Protein AF-H9EZN7-F1 (afdb_monomer_lite)

Organism: Macaca mulatta (NCBI:txid9544)

Foldseek 3Di:
DDDDDDDDDDPPDDDDPDPDPDDPPPPDPDDPVVVVVVCCVQPVDPDDDDPPVPPDDDDDPVCVVVVVVVVPPPPVPPVVPPQDDPFKDFDNDKAWPPPPQKEADWDADPVRHDIDHPAQDMDIDIRMGGGDDDDDDDDDDPDDDDDDDDDDDPPDDDYRVRD

Structure (mmCIF, N/CA/C/O backbone):
data_AF-H9EZN7-F1
#
_entry.id   AF-H9EZN7-F1
#
loop_
_atom_site.group_PDB
_atom_site.id
_atom_site.type_symbol
_atom_site.label_atom_id
_atom_site.label_alt_id
_atom_site.label_comp_id
_atom_site.label_asym_id
_atom_site.label_entity_id
_atom_site.label_seq_id
_atom_site.pdbx_PDB_ins_code
_atom_site.Cartn_x
_atom_site.Cartn_y
_atom_site.Cartn_z
_atom_site.occupancy
_atom_site.B_iso_or_equiv
_atom_site.auth_seq_id
_atom_site.auth_comp_id
_atom_site.auth_asym_id
_atom_site.auth_atom_id
_atom_site.pdbx_PDB_model_num
ATOM 1 N N . MET A 1 1 ? 63.381 -10.282 -16.830 1.00 39.84 1 MET A N 1
ATOM 2 C CA . MET A 1 1 ? 62.099 -9.821 -17.407 1.00 39.84 1 MET A CA 1
ATOM 3 C C . MET A 1 1 ? 60.998 -10.681 -16.803 1.00 39.84 1 MET A C 1
ATOM 5 O O . MET A 1 1 ? 60.714 -11.748 -17.325 1.00 39.84 1 MET A O 1
ATOM 9 N N . ALA A 1 2 ? 60.509 -10.309 -15.617 1.00 32.69 2 ALA A N 1
ATOM 10 C CA . ALA A 1 2 ? 59.592 -11.133 -14.830 1.00 32.69 2 ALA A CA 1
ATOM 11 C C . ALA A 1 2 ? 58.152 -10.622 -14.969 1.00 32.69 2 ALA A C 1
ATOM 13 O O . ALA A 1 2 ? 57.879 -9.445 -14.742 1.00 32.69 2 ALA A O 1
ATOM 14 N N . SER A 1 3 ? 57.268 -11.544 -15.348 1.00 40.69 3 SER A N 1
ATOM 15 C CA . SER A 1 3 ? 55.810 -11.424 -15.368 1.00 40.69 3 SER A CA 1
ATOM 16 C C . SER A 1 3 ? 55.263 -11.082 -13.975 1.00 40.69 3 SER A C 1
ATOM 18 O O . SER A 1 3 ? 55.668 -11.690 -12.985 1.00 40.69 3 SER A O 1
ATOM 20 N N . LYS A 1 4 ? 54.325 -10.131 -13.892 1.00 38.34 4 LYS A N 1
ATOM 21 C CA . LYS A 1 4 ? 53.488 -9.901 -12.705 1.00 38.34 4 LYS A CA 1
ATOM 22 C C . LYS A 1 4 ? 52.021 -9.962 -13.119 1.00 38.34 4 LYS A C 1
ATOM 24 O O . LYS A 1 4 ? 51.467 -8.982 -13.604 1.00 38.34 4 LYS A O 1
ATOM 29 N N . GLY A 1 5 ? 51.407 -11.125 -12.912 1.00 36.53 5 GLY A N 1
ATOM 30 C CA . GLY A 1 5 ? 49.957 -11.262 -12.831 1.00 36.53 5 GLY A CA 1
ATOM 31 C C . GLY A 1 5 ? 49.474 -10.721 -11.485 1.00 36.53 5 GLY A C 1
ATOM 32 O O . GLY A 1 5 ? 49.946 -11.157 -10.435 1.00 36.53 5 GLY A O 1
ATOM 33 N N . ALA A 1 6 ? 48.569 -9.746 -11.511 1.00 39.00 6 ALA A N 1
ATOM 34 C CA . ALA A 1 6 ? 47.914 -9.225 -10.319 1.00 39.00 6 ALA A CA 1
ATOM 35 C C . ALA A 1 6 ? 46.677 -10.083 -10.017 1.00 39.00 6 ALA A C 1
ATOM 37 O O . ALA A 1 6 ? 45.647 -9.960 -10.675 1.00 39.00 6 ALA A O 1
ATOM 38 N N . GLY A 1 7 ? 46.792 -10.982 -9.038 1.00 36.28 7 GLY A N 1
ATOM 39 C CA . GLY A 1 7 ? 45.646 -11.678 -8.462 1.00 36.28 7 GLY A CA 1
ATOM 40 C C . GLY A 1 7 ? 44.868 -10.730 -7.550 1.00 36.28 7 GLY A C 1
ATOM 41 O O . GLY A 1 7 ? 45.412 -10.234 -6.564 1.00 36.28 7 GLY A O 1
ATOM 42 N N . MET A 1 8 ? 43.602 -10.466 -7.872 1.00 38.00 8 MET A N 1
ATOM 43 C CA . MET A 1 8 ? 42.686 -9.767 -6.972 1.00 38.00 8 MET A CA 1
ATOM 44 C C . MET A 1 8 ? 42.226 -10.743 -5.883 1.00 38.00 8 MET A C 1
ATOM 46 O O . MET A 1 8 ? 41.511 -11.705 -6.152 1.00 38.00 8 MET A O 1
ATOM 50 N N . SER A 1 9 ? 42.670 -10.510 -4.649 1.00 40.38 9 SER A N 1
ATOM 51 C CA . SER A 1 9 ? 42.206 -11.234 -3.465 1.00 40.38 9 SER A CA 1
ATOM 52 C C . SER A 1 9 ? 40.882 -10.631 -2.991 1.00 40.38 9 SER A C 1
ATOM 54 O O . SER A 1 9 ? 40.844 -9.490 -2.529 1.00 40.38 9 SER A O 1
ATOM 56 N N . PHE A 1 10 ? 39.788 -11.383 -3.111 1.00 42.12 10 PHE A N 1
ATOM 57 C CA . PHE A 1 10 ? 38.516 -11.029 -2.484 1.00 42.12 10 PHE A CA 1
ATOM 58 C C . PHE A 1 10 ? 38.567 -11.406 -0.999 1.00 42.12 10 PHE A C 1
ATOM 60 O O . PHE A 1 10 ? 38.659 -12.581 -0.643 1.00 42.12 10 PHE A O 1
ATOM 67 N N . SER A 1 11 ? 38.499 -10.403 -0.120 1.00 41.62 11 SER A N 1
ATOM 68 C CA . SER A 1 11 ? 38.382 -10.621 1.324 1.00 41.62 11 SER A CA 1
ATOM 69 C C . SER A 1 11 ? 37.018 -11.237 1.641 1.00 41.62 11 SER A C 1
ATOM 71 O O . SER A 1 11 ? 35.988 -10.561 1.643 1.00 41.62 11 SER A O 1
ATOM 73 N N . ARG A 1 12 ? 37.007 -12.551 1.878 1.00 46.50 12 ARG A N 1
ATOM 74 C CA . ARG A 1 12 ? 35.831 -13.311 2.306 1.00 46.50 12 ARG A CA 1
ATOM 75 C C . ARG A 1 12 ? 35.543 -12.969 3.770 1.00 46.50 12 ARG A C 1
ATOM 77 O O . ARG A 1 12 ? 36.091 -13.590 4.676 1.00 46.50 12 ARG A O 1
ATOM 84 N N . LYS A 1 13 ? 34.708 -11.957 4.013 1.00 43.03 13 LYS A N 1
ATOM 85 C CA . LYS A 1 13 ? 34.231 -11.633 5.363 1.00 43.03 13 LYS A CA 1
ATOM 86 C C . LYS A 1 13 ? 33.240 -12.709 5.813 1.00 43.03 13 LYS A C 1
ATOM 88 O O . LYS A 1 13 ? 32.089 -12.727 5.396 1.00 43.03 13 LYS A O 1
ATOM 93 N N . SER A 1 14 ? 33.712 -13.637 6.638 1.00 38.66 14 SER A N 1
ATOM 94 C CA . SER A 1 14 ? 32.869 -14.571 7.381 1.00 38.66 14 SER A CA 1
ATOM 95 C C . SER A 1 14 ? 32.175 -13.823 8.520 1.00 38.66 14 SER A C 1
ATOM 97 O O . SER A 1 14 ? 32.850 -13.348 9.435 1.00 38.66 14 SER A O 1
ATOM 99 N N . TYR A 1 15 ? 30.848 -13.724 8.484 1.00 36.59 15 TYR A N 1
ATOM 100 C CA . TYR A 1 15 ? 30.059 -13.184 9.589 1.00 36.59 15 TYR A CA 1
ATOM 101 C C . TYR A 1 15 ? 30.010 -14.224 10.714 1.00 36.59 15 TYR A C 1
ATOM 103 O O . TYR A 1 15 ? 29.292 -15.217 10.628 1.00 36.59 15 TYR A O 1
ATOM 111 N N . ARG A 1 16 ? 30.826 -14.031 11.756 1.00 40.25 16 ARG A N 1
ATOM 112 C CA . ARG A 1 16 ? 30.673 -14.735 13.035 1.00 40.25 16 ARG A CA 1
ATOM 113 C C . ARG A 1 16 ? 29.744 -13.908 13.917 1.00 40.25 16 ARG A C 1
ATOM 115 O O . ARG A 1 16 ? 30.062 -12.765 14.226 1.00 40.25 16 ARG A O 1
ATOM 122 N N . LEU A 1 17 ? 28.622 -14.497 14.321 1.00 39.50 17 LEU A N 1
ATOM 123 C CA . LEU A 1 17 ? 27.760 -13.973 15.378 1.00 39.50 17 LEU A CA 1
ATOM 124 C C . LEU A 1 17 ? 28.475 -14.176 16.717 1.00 39.50 17 LEU A C 1
ATOM 126 O O . LEU A 1 17 ? 28.362 -15.232 17.335 1.00 39.50 17 LEU A O 1
ATOM 130 N N . THR A 1 18 ? 29.263 -13.193 17.141 1.00 36.62 18 THR A N 1
ATOM 131 C CA . THR A 1 18 ? 29.711 -13.108 18.531 1.00 36.62 18 THR A CA 1
ATOM 132 C C . THR A 1 18 ? 28.712 -12.255 19.294 1.00 36.62 18 THR A C 1
ATOM 134 O O . THR A 1 18 ? 28.525 -11.080 18.987 1.00 36.62 18 THR A O 1
ATOM 137 N N . SER A 1 19 ? 28.051 -12.870 20.269 1.00 45.38 19 SER A N 1
ATOM 138 C CA . SER A 1 19 ? 27.264 -12.191 21.289 1.00 45.38 19 SER A CA 1
ATOM 139 C C . SER A 1 19 ? 28.215 -11.411 22.192 1.00 45.38 19 SER A C 1
ATOM 141 O O . SER A 1 19 ? 28.704 -11.950 23.183 1.00 45.38 19 SER A O 1
ATOM 143 N N . ASP A 1 20 ? 28.507 -10.169 21.830 1.00 36.28 20 ASP A N 1
ATOM 144 C CA . ASP A 1 20 ? 29.145 -9.240 22.749 1.00 36.28 20 ASP A CA 1
ATOM 145 C C . ASP A 1 20 ? 28.348 -7.942 22.774 1.00 36.28 20 ASP A C 1
ATOM 147 O O . ASP A 1 20 ? 27.958 -7.402 21.735 1.00 36.28 20 ASP A O 1
ATOM 151 N N . ALA A 1 21 ? 28.027 -7.498 23.984 1.00 48.38 21 ALA A N 1
ATOM 152 C CA . ALA A 1 21 ? 27.173 -6.355 24.254 1.00 48.38 21 ALA A CA 1
ATOM 153 C C . ALA A 1 21 ? 27.942 -5.046 24.015 1.00 48.38 21 ALA A C 1
ATOM 155 O O . ALA A 1 21 ? 28.139 -4.245 24.928 1.00 48.38 21 ALA A O 1
ATOM 156 N N . GLU A 1 22 ? 28.379 -4.805 22.782 1.00 38.81 22 GLU A N 1
ATOM 157 C CA . GLU A 1 22 ? 28.807 -3.478 22.364 1.00 38.81 22 GLU A CA 1
ATOM 158 C C . GLU A 1 22 ? 27.589 -2.679 21.912 1.00 38.81 22 GLU A C 1
ATOM 160 O O . GLU A 1 22 ? 26.820 -3.090 21.042 1.00 38.81 22 GLU A O 1
ATOM 165 N N . LYS A 1 23 ? 27.406 -1.512 22.538 1.00 44.50 23 LYS A N 1
ATOM 166 C CA . LYS A 1 23 ? 26.398 -0.521 22.160 1.00 44.50 23 LYS A CA 1
ATOM 167 C C . LYS A 1 23 ? 26.480 -0.289 20.655 1.00 44.50 23 LYS A C 1
ATOM 169 O O . LYS A 1 23 ? 27.432 0.329 20.177 1.00 44.50 23 LYS A O 1
ATOM 174 N N . SER A 1 24 ? 25.469 -0.784 19.946 1.00 47.06 24 SER A N 1
ATOM 175 C CA . SER A 1 24 ? 25.274 -0.567 18.520 1.00 47.06 24 SER A CA 1
ATOM 176 C C . SER A 1 24 ? 25.411 0.925 18.237 1.00 47.06 24 SER A C 1
ATOM 178 O O . SER A 1 24 ? 24.575 1.732 18.647 1.00 47.06 24 SER A O 1
ATOM 180 N N . ARG A 1 25 ? 26.505 1.319 17.578 1.00 50.62 25 ARG A N 1
ATOM 181 C CA . ARG A 1 25 ? 26.578 2.630 16.939 1.00 50.62 25 ARG A CA 1
ATOM 182 C C . ARG A 1 25 ? 25.646 2.563 15.741 1.00 50.62 25 ARG A C 1
ATOM 184 O O . ARG A 1 25 ? 26.068 2.258 14.632 1.00 50.62 25 ARG A O 1
ATOM 191 N N . VAL A 1 26 ? 24.368 2.803 16.015 1.00 49.94 26 VAL A N 1
ATOM 192 C CA . VAL A 1 26 ? 23.320 2.965 15.018 1.00 49.94 26 VAL A CA 1
ATOM 193 C C . VAL A 1 26 ? 23.713 4.159 14.155 1.00 49.94 26 VAL A C 1
ATOM 195 O O . VAL A 1 26 ? 23.582 5.314 14.554 1.00 49.94 26 VAL A O 1
ATOM 198 N N . THR A 1 27 ? 24.232 3.883 12.963 1.00 48.19 27 THR A N 1
ATOM 199 C CA . THR A 1 27 ? 24.311 4.830 11.845 1.00 48.19 27 THR A CA 1
ATOM 200 C C . THR A 1 27 ? 22.900 5.078 11.312 1.00 48.19 27 THR A C 1
ATOM 202 O O . THR A 1 27 ? 22.567 4.704 10.192 1.00 48.19 27 THR A O 1
ATOM 205 N N . GLY A 1 28 ? 22.039 5.647 12.152 1.00 55.28 28 GLY A N 1
ATOM 206 C CA . GLY A 1 28 ? 20.724 6.123 11.760 1.00 55.28 28 GLY A CA 1
ATOM 207 C C . GLY A 1 28 ? 20.868 7.534 11.213 1.00 55.28 28 GLY A C 1
ATOM 208 O O . GLY A 1 28 ? 21.444 8.399 11.865 1.00 55.28 28 GLY A O 1
ATOM 209 N N . ILE A 1 29 ? 20.332 7.774 10.019 1.00 64.06 29 ILE A N 1
ATOM 210 C CA . ILE A 1 29 ? 20.250 9.100 9.382 1.00 64.06 29 ILE A CA 1
ATOM 211 C C . ILE A 1 29 ? 19.402 10.080 10.233 1.00 64.06 29 ILE A C 1
ATOM 213 O O . ILE A 1 29 ? 19.425 11.287 10.012 1.00 64.06 29 ILE A O 1
ATOM 217 N N . VAL A 1 30 ? 18.686 9.577 11.246 1.00 68.12 30 VAL A N 1
ATOM 218 C CA . VAL A 1 30 ? 17.717 10.317 12.058 1.00 68.12 30 VAL A CA 1
ATOM 219 C C . VAL A 1 30 ? 18.017 10.151 13.550 1.00 68.12 30 VAL A C 1
ATOM 221 O O . VAL A 1 30 ? 18.263 9.047 14.034 1.00 68.12 30 VAL A O 1
ATOM 224 N N . GLN A 1 31 ? 17.978 11.260 14.293 1.00 85.88 31 GLN A N 1
ATOM 225 C CA . GLN A 1 31 ? 18.164 11.271 15.743 1.00 85.88 31 GLN A CA 1
ATOM 226 C C . GLN A 1 31 ? 16.937 10.675 16.448 1.00 85.88 31 GLN A C 1
ATOM 228 O O . GLN A 1 31 ? 15.861 11.268 16.445 1.00 85.88 31 GLN A O 1
ATOM 233 N N . GLU A 1 32 ? 17.127 9.532 17.105 1.00 83.31 32 GLU A N 1
ATOM 234 C CA . GLU A 1 32 ? 16.071 8.720 17.730 1.00 83.31 32 GLU A CA 1
ATOM 235 C C . GLU A 1 32 ? 15.148 9.515 18.670 1.00 83.31 32 GLU A C 1
ATOM 237 O O . GLU A 1 32 ? 13.930 9.393 18.598 1.00 83.31 32 GLU A O 1
ATOM 242 N N . LYS A 1 33 ? 15.709 10.398 19.509 1.00 85.88 33 LYS A N 1
ATOM 243 C CA . LYS A 1 33 ? 14.909 11.253 20.404 1.00 85.88 33 LYS A CA 1
ATOM 244 C C . LYS A 1 33 ? 13.973 12.189 19.644 1.00 85.88 33 LYS A C 1
ATOM 246 O O . LYS A 1 33 ? 12.807 12.282 19.993 1.00 85.88 33 LYS A O 1
ATOM 251 N N . LEU A 1 34 ? 14.468 12.842 18.590 1.00 86.44 34 LEU A N 1
ATOM 252 C CA . LEU A 1 34 ? 13.654 13.757 17.787 1.00 86.44 34 LEU A CA 1
ATOM 253 C C . LEU A 1 34 ? 12.548 13.009 17.040 1.00 86.44 34 LEU A C 1
ATOM 255 O O . LEU A 1 34 ? 11.437 13.522 16.933 1.00 86.44 34 LEU A O 1
ATOM 259 N N . LEU A 1 35 ? 12.842 11.799 16.555 1.00 81.62 35 LEU A N 1
ATOM 260 C CA . LEU A 1 35 ? 11.844 10.929 15.941 1.00 81.62 35 LEU A CA 1
ATOM 261 C C . LEU A 1 35 ? 10.762 10.545 16.955 1.00 81.62 35 LEU A C 1
ATOM 263 O O . LEU A 1 35 ? 9.584 10.754 16.688 1.00 81.62 35 LEU A O 1
ATOM 267 N N . ASN A 1 36 ? 11.152 10.058 18.132 1.00 81.12 36 ASN A N 1
ATOM 268 C CA . ASN A 1 36 ? 10.214 9.668 19.184 1.00 81.12 36 ASN A CA 1
ATOM 269 C C . ASN A 1 36 ? 9.352 10.847 19.655 1.00 81.12 36 ASN A C 1
ATOM 271 O O . ASN A 1 36 ? 8.136 10.709 19.770 1.00 81.12 36 ASN A O 1
ATOM 275 N N . ASP A 1 37 ? 9.945 12.023 19.869 1.00 85.81 37 ASP A N 1
ATOM 276 C CA . ASP A 1 37 ? 9.214 13.235 20.256 1.00 85.81 37 ASP A CA 1
ATOM 277 C C . ASP A 1 37 ? 8.212 13.658 19.169 1.00 85.81 37 ASP A C 1
ATOM 279 O O . ASP A 1 37 ? 7.068 14.019 19.459 1.00 85.81 37 ASP A O 1
ATOM 283 N N . TYR A 1 38 ? 8.615 13.572 17.898 1.00 83.75 38 TYR A N 1
ATOM 284 C CA . TYR A 1 38 ? 7.747 13.851 16.758 1.00 83.75 38 TYR A CA 1
ATOM 285 C C . TYR A 1 38 ? 6.581 12.859 16.668 1.00 83.75 38 TYR A C 1
ATOM 287 O O . TYR A 1 38 ? 5.432 13.288 16.531 1.00 83.75 38 TYR A O 1
ATOM 295 N N . LEU A 1 39 ? 6.855 11.557 16.798 1.00 81.62 39 LEU A N 1
ATOM 296 C CA . LEU A 1 39 ? 5.839 10.505 16.791 1.00 81.62 39 LEU A CA 1
ATOM 297 C C . LEU A 1 39 ? 4.847 10.694 17.943 1.00 81.62 39 LEU A C 1
ATOM 299 O O . LEU A 1 39 ? 3.642 10.697 17.706 1.00 81.62 39 LEU A O 1
ATOM 303 N N . ASN A 1 40 ? 5.328 10.963 19.159 1.00 82.19 40 ASN A N 1
ATOM 304 C CA . ASN A 1 40 ? 4.474 11.220 20.322 1.00 82.19 40 ASN A CA 1
ATOM 305 C C . ASN A 1 40 ? 3.582 12.452 20.137 1.00 82.19 40 ASN A C 1
ATOM 307 O O . ASN A 1 40 ? 2.427 12.448 20.562 1.00 82.19 40 ASN A O 1
ATOM 311 N N . ARG A 1 41 ? 4.083 13.503 19.477 1.00 82.88 41 ARG A N 1
ATOM 312 C CA . ARG A 1 41 ? 3.295 14.701 19.155 1.00 82.88 41 ARG A CA 1
ATOM 313 C C . ARG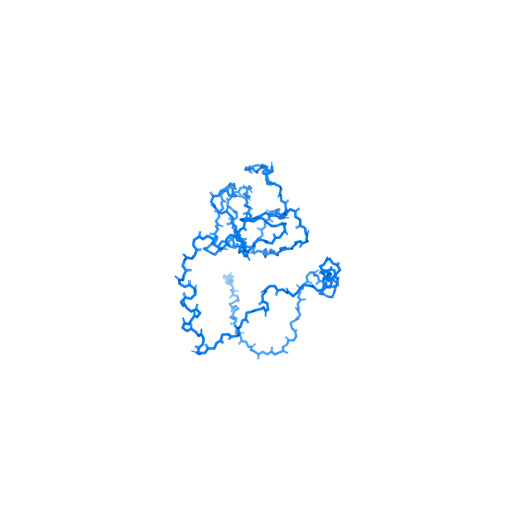 A 1 41 ? 2.225 14.427 18.100 1.00 82.88 41 ARG A C 1
ATOM 315 O O . ARG A 1 41 ? 1.128 14.976 18.174 1.00 82.88 41 ARG A O 1
ATOM 322 N N . ILE A 1 42 ? 2.536 13.620 17.087 1.00 79.38 42 ILE A N 1
ATOM 323 C CA . ILE A 1 42 ? 1.569 13.297 16.036 1.00 79.38 42 ILE A CA 1
ATOM 324 C C . ILE A 1 42 ? 0.516 12.341 16.568 1.00 79.38 42 ILE A C 1
ATOM 326 O O . ILE A 1 42 ? -0.668 12.613 16.405 1.00 79.38 42 ILE A O 1
ATOM 330 N N . PHE A 1 43 ? 0.910 11.274 17.245 1.00 76.69 43 PHE A N 1
ATOM 331 C CA . PHE A 1 43 ? 0.016 10.203 17.678 1.00 76.69 43 PHE A CA 1
ATOM 332 C C . PHE A 1 43 ? -0.402 10.319 19.143 1.00 76.69 43 PHE A C 1
ATOM 334 O O . PHE A 1 43 ? -0.735 9.307 19.749 1.00 76.69 43 PHE A O 1
ATOM 341 N N . SER A 1 44 ? -0.405 11.529 19.719 1.00 71.31 44 SER A N 1
ATOM 342 C CA . SER A 1 44 ? -0.819 11.732 21.112 1.00 71.31 44 SER A CA 1
ATOM 343 C C . SER A 1 44 ? -2.179 11.073 21.349 1.00 71.31 44 SER A C 1
ATOM 345 O O . SER A 1 44 ? -3.174 11.447 20.718 1.00 71.31 44 SER A O 1
ATOM 347 N N . SER A 1 45 ? -2.201 10.062 22.217 1.00 55.50 45 SER A N 1
ATOM 348 C CA . SER A 1 45 ? -3.420 9.374 22.613 1.00 55.50 45 SER A CA 1
ATOM 349 C C . SER A 1 45 ? -4.305 10.376 23.340 1.00 55.50 45 SER A C 1
ATOM 351 O O . SER A 1 45 ? -3.938 10.859 24.408 1.00 55.50 45 SER A O 1
ATOM 353 N N . SER A 1 46 ? -5.460 10.704 22.766 1.00 55.03 46 SER A N 1
ATOM 354 C CA . SER A 1 46 ? -6.538 11.257 23.579 1.00 55.03 46 SER A CA 1
ATOM 355 C C . SER A 1 46 ? -6.945 10.165 24.565 1.00 55.03 46 SER A C 1
ATOM 357 O O . SER A 1 46 ? -7.170 9.025 24.156 1.00 55.03 46 SER A O 1
ATOM 359 N N . ASP A 1 47 ? -6.965 10.507 25.847 1.00 54.47 47 ASP A N 1
ATOM 360 C CA . ASP A 1 47 ? -7.206 9.595 26.958 1.00 54.47 47 ASP A CA 1
ATOM 361 C C . ASP A 1 47 ? -8.444 8.692 26.766 1.00 54.47 47 ASP A C 1
ATOM 363 O O . ASP A 1 47 ? -9.487 9.120 26.273 1.00 54.47 47 ASP A O 1
ATOM 367 N N . HIS A 1 48 ? -8.311 7.451 27.252 1.00 48.88 48 HIS A N 1
ATOM 368 C CA . HIS A 1 48 ? -9.378 6.491 27.575 1.00 48.88 48 HIS A CA 1
ATOM 369 C C . HIS A 1 48 ? -10.173 5.812 26.444 1.00 48.88 48 HIS A C 1
ATOM 371 O O . HIS A 1 48 ? -11.400 5.744 26.493 1.00 48.88 48 HIS A O 1
ATOM 377 N N . VAL A 1 49 ? -9.491 5.109 25.536 1.00 47.72 49 VAL A N 1
ATOM 378 C CA . VAL A 1 49 ? -10.064 3.870 24.975 1.00 47.72 49 VAL A CA 1
ATOM 379 C C . VAL A 1 49 ? -9.025 2.760 25.131 1.00 47.72 49 VAL A C 1
ATOM 381 O O . VAL A 1 49 ? -7.942 2.878 24.554 1.00 47.72 49 VAL A O 1
ATOM 384 N N . PRO A 1 50 ? -9.273 1.711 25.941 1.00 45.31 50 PRO A N 1
ATOM 385 C CA . PRO A 1 50 ? -8.363 0.577 25.979 1.00 45.31 50 PRO A CA 1
ATOM 386 C C . PRO A 1 50 ? -8.263 -0.006 24.562 1.00 45.31 50 PRO A C 1
ATOM 388 O O . PRO A 1 50 ? -9.296 -0.161 23.904 1.00 45.31 50 PRO A O 1
ATOM 391 N N . PRO A 1 51 ? -7.054 -0.313 24.059 1.00 47.28 51 PRO A N 1
ATOM 392 C CA . PRO A 1 51 ? -6.930 -0.971 22.770 1.00 47.28 51 PRO A CA 1
ATOM 393 C C . PRO A 1 51 ? -7.731 -2.273 22.828 1.00 47.28 51 PRO A C 1
ATOM 395 O O . PRO A 1 51 ? -7.580 -3.054 23.766 1.00 47.28 51 PRO A O 1
ATOM 398 N N . ALA A 1 52 ? -8.572 -2.532 21.825 1.00 46.19 52 ALA A N 1
ATOM 399 C CA . ALA A 1 52 ? -9.370 -3.761 21.743 1.00 46.19 52 ALA A CA 1
ATOM 400 C C . ALA A 1 52 ? -8.513 -5.046 21.873 1.00 46.19 52 ALA A C 1
ATOM 402 O O . ALA A 1 52 ? -9.019 -6.114 22.210 1.00 46.19 52 ALA A O 1
ATOM 403 N N . ALA A 1 53 ? -7.195 -4.934 21.677 1.00 41.44 53 ALA A N 1
ATOM 404 C CA . ALA A 1 53 ? -6.223 -6.005 21.849 1.00 41.44 53 ALA A CA 1
ATOM 405 C C . ALA A 1 53 ? -6.006 -6.479 23.306 1.00 41.44 53 ALA A C 1
ATOM 407 O O . ALA A 1 53 ? -5.572 -7.614 23.490 1.00 41.44 53 ALA A O 1
ATOM 408 N N . THR A 1 54 ? -6.297 -5.683 24.348 1.00 40.19 54 THR A N 1
ATOM 409 C CA . THR A 1 54 ? -6.028 -6.074 25.754 1.00 40.19 54 THR A CA 1
ATOM 410 C C . THR A 1 54 ? -7.171 -6.810 26.455 1.00 40.19 54 THR A C 1
ATOM 412 O O . THR A 1 54 ? -6.980 -7.278 27.574 1.00 40.19 54 THR A O 1
ATOM 415 N N . SER A 1 55 ? -8.339 -6.977 25.826 1.00 44.88 55 SER A N 1
ATOM 416 C CA . SER A 1 55 ? -9.494 -7.644 26.459 1.00 44.88 55 SER A CA 1
ATOM 417 C C . SER A 1 55 ? -9.536 -9.168 26.261 1.00 44.88 55 SER A C 1
ATOM 419 O O . SER A 1 55 ? -10.561 -9.800 26.528 1.00 44.88 55 SER A O 1
ATOM 421 N N . ARG A 1 56 ? -8.454 -9.792 25.778 1.00 62.47 56 ARG A N 1
ATOM 422 C CA . ARG A 1 56 ? -8.427 -11.245 25.565 1.00 62.47 56 ARG A CA 1
ATOM 423 C C . ARG A 1 56 ? -8.113 -11.969 26.871 1.00 62.47 56 ARG A C 1
ATOM 425 O O . ARG A 1 56 ? -7.086 -11.730 27.504 1.00 62.47 56 ARG A O 1
ATOM 432 N N . LYS A 1 57 ? -9.011 -12.874 27.266 1.00 69.00 57 LYS A N 1
ATOM 433 C CA . LYS A 1 57 ? -8.808 -13.807 28.381 1.00 69.00 57 LYS A CA 1
ATOM 434 C C . LYS A 1 57 ? -7.491 -14.572 28.133 1.00 69.00 57 LYS A C 1
ATOM 436 O O . LYS A 1 57 ? -7.308 -15.074 27.025 1.00 69.00 57 LYS A O 1
ATOM 441 N N . PRO A 1 58 ? -6.559 -14.647 29.101 1.00 73.75 58 PRO A N 1
ATOM 442 C CA . PRO A 1 58 ? -5.255 -15.264 28.874 1.00 73.75 58 PRO A CA 1
ATOM 443 C C . PRO A 1 58 ? -5.412 -16.747 28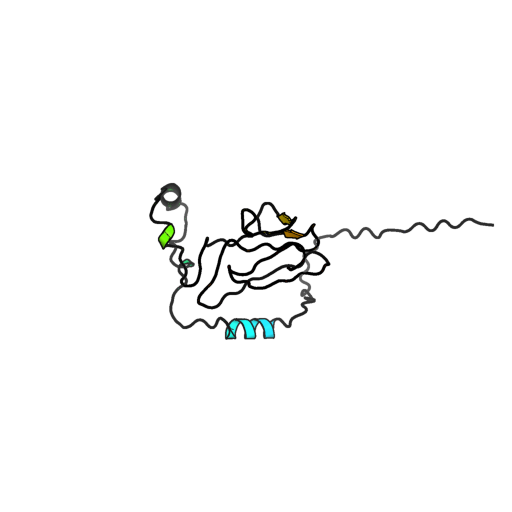.519 1.00 73.75 58 PRO A C 1
ATOM 445 O O . PRO A 1 58 ? -6.080 -17.499 29.235 1.00 73.75 58 PRO A O 1
ATOM 448 N N . LEU A 1 59 ? -4.801 -17.157 27.406 1.00 75.31 59 LEU A N 1
ATOM 449 C CA . LEU A 1 59 ? -4.804 -18.542 26.941 1.00 75.31 59 LEU A CA 1
ATOM 450 C C . LEU A 1 59 ? -3.986 -19.418 27.893 1.00 75.31 59 LEU A C 1
ATOM 452 O O . LEU A 1 59 ? -2.863 -19.083 28.265 1.00 75.31 59 LEU A O 1
ATOM 456 N N . ASN A 1 60 ? -4.559 -20.542 28.296 1.00 85.62 60 ASN A N 1
ATOM 457 C CA . ASN A 1 60 ? -3.935 -21.553 29.130 1.00 85.62 60 ASN A CA 1
ATOM 458 C C . ASN A 1 60 ? -4.399 -22.950 28.687 1.00 85.62 60 ASN A C 1
ATOM 460 O O . ASN A 1 60 ? -5.291 -23.104 27.859 1.00 85.62 60 ASN A O 1
ATOM 464 N N . PHE A 1 61 ? -3.802 -23.997 29.250 1.00 84.69 61 PHE A N 1
ATOM 465 C CA . PHE A 1 61 ? -4.089 -25.365 28.811 1.00 84.69 61 PHE A CA 1
ATOM 466 C C . PHE A 1 61 ? -5.537 -25.824 29.064 1.00 84.69 61 PHE A C 1
ATOM 468 O O . PHE A 1 61 ? -6.000 -26.755 28.417 1.00 84.69 61 PHE A O 1
ATOM 475 N N . GLN A 1 62 ? -6.246 -25.188 30.000 1.00 88.81 62 GLN A N 1
ATOM 476 C CA . GLN A 1 62 ? -7.619 -25.542 30.369 1.00 88.81 62 GLN A CA 1
ATOM 477 C C . GLN A 1 62 ? -8.645 -24.905 29.426 1.00 88.81 62 GLN A C 1
ATOM 479 O O . GLN A 1 62 ? -9.670 -25.520 29.170 1.00 88.81 62 GLN A O 1
ATOM 484 N N . ASN A 1 63 ? -8.358 -23.716 28.881 1.00 84.81 63 ASN A N 1
ATOM 485 C CA . ASN A 1 63 ? -9.245 -23.006 27.950 1.00 84.81 63 ASN A CA 1
ATOM 486 C C . ASN A 1 63 ? -8.861 -23.177 26.467 1.00 84.81 63 ASN A C 1
ATOM 488 O O . ASN A 1 63 ? -9.545 -22.662 25.586 1.00 84.81 63 ASN A O 1
ATOM 492 N N . LEU A 1 64 ? -7.776 -23.906 26.183 1.00 84.75 64 LEU A N 1
ATOM 493 C CA . LEU A 1 64 ? -7.309 -24.175 24.825 1.00 84.75 64 LEU A CA 1
ATOM 494 C C . LEU A 1 64 ? -8.334 -24.935 23.962 1.00 84.75 64 LEU A C 1
ATOM 496 O O . LEU A 1 64 ? -8.525 -24.514 22.824 1.00 84.75 64 LEU A O 1
ATOM 500 N N . PRO A 1 65 ? -9.005 -26.005 24.443 1.00 87.56 65 PRO A N 1
ATOM 501 C CA . PRO A 1 65 ? -9.974 -26.733 23.620 1.00 87.56 65 PRO A CA 1
ATOM 502 C C . PRO A 1 65 ? -11.143 -25.840 23.188 1.00 87.56 65 PRO A C 1
ATOM 504 O O . PRO A 1 65 ? -11.472 -25.773 22.013 1.00 87.56 65 PRO A O 1
ATOM 507 N N . GLU A 1 66 ? -11.676 -25.059 24.127 1.00 86.06 66 GLU A N 1
ATOM 508 C CA . GLU A 1 66 ? -12.775 -24.114 23.899 1.00 86.06 66 GLU A CA 1
ATOM 509 C C . GLU A 1 66 ? -12.379 -23.012 22.907 1.00 86.06 66 GLU A C 1
ATOM 511 O O . GLU A 1 66 ? -13.176 -22.598 22.070 1.00 86.06 66 GLU A O 1
ATOM 516 N N . HIS A 1 67 ? -11.128 -22.549 22.974 1.00 80.69 67 HIS A N 1
ATOM 517 C CA . HIS A 1 67 ? -10.601 -21.556 22.045 1.00 80.69 67 HIS A CA 1
ATOM 518 C C . HIS A 1 67 ? -10.365 -22.125 20.637 1.00 80.69 67 HIS A C 1
ATOM 520 O O . HIS A 1 67 ? -10.573 -21.421 19.651 1.00 80.69 67 HIS A O 1
ATOM 526 N N . LEU A 1 68 ? -9.941 -23.388 20.520 1.00 83.94 68 LEU A N 1
ATOM 527 C CA . LEU A 1 68 ? -9.832 -24.063 19.224 1.00 83.94 68 LEU A CA 1
ATOM 528 C C . LEU A 1 68 ? -11.214 -24.259 18.594 1.00 83.94 68 LEU A C 1
ATOM 530 O O . LEU A 1 68 ? -11.373 -23.979 17.411 1.00 83.94 68 LEU A O 1
ATOM 534 N N . ASP A 1 69 ? -12.215 -24.645 19.384 1.00 84.19 69 ASP A N 1
ATOM 535 C CA . ASP A 1 69 ? -13.595 -24.783 18.911 1.00 84.19 69 ASP A CA 1
ATOM 536 C C . ASP A 1 69 ? -14.208 -23.435 18.491 1.00 84.19 69 ASP A C 1
ATOM 538 O O . A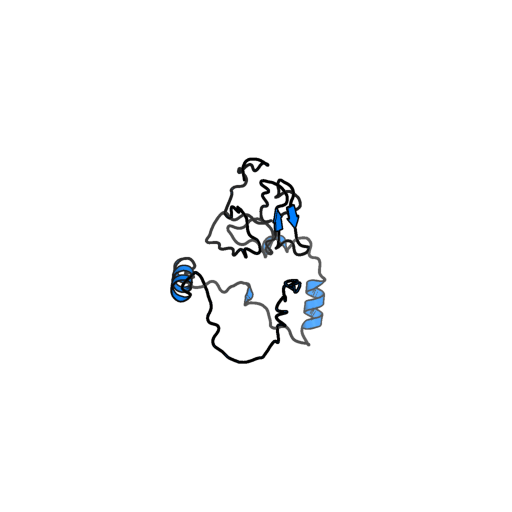SP A 1 69 ? -15.014 -23.394 17.563 1.00 84.19 69 ASP A O 1
ATOM 542 N N . GLN A 1 70 ? -13.818 -22.323 19.126 1.00 78.69 70 GLN A N 1
ATOM 543 C CA . GLN A 1 70 ? -14.187 -20.970 18.682 1.00 78.69 70 GLN A CA 1
ATOM 544 C C . GLN A 1 70 ? -13.492 -20.568 17.375 1.00 78.69 70 GLN A C 1
ATOM 546 O O . GLN A 1 70 ? -14.134 -19.998 16.506 1.00 78.69 70 GLN A O 1
ATOM 551 N N . LEU A 1 71 ? -12.203 -20.882 17.204 1.00 75.88 71 LEU A N 1
ATOM 552 C CA . LEU A 1 71 ? -11.473 -20.594 15.959 1.00 75.88 71 LEU A CA 1
ATOM 553 C C . LEU A 1 71 ? -11.957 -21.432 14.769 1.00 75.88 71 LEU A C 1
ATOM 555 O O . LEU A 1 71 ? -11.799 -21.025 13.623 1.00 75.88 71 LEU A O 1
ATOM 559 N N . LEU A 1 72 ? -12.487 -22.626 15.036 1.00 78.50 72 LEU A N 1
ATOM 560 C CA . LEU A 1 72 ? -13.013 -23.536 14.020 1.00 78.50 72 LEU A CA 1
ATOM 561 C C . LEU A 1 72 ? -14.484 -23.255 13.671 1.00 78.50 72 LEU A C 1
ATOM 563 O O . LEU A 1 72 ? -14.982 -23.806 12.687 1.00 78.50 72 LEU A O 1
ATOM 567 N N . GLN A 1 73 ? -15.176 -22.410 14.442 1.00 72.19 73 GLN A N 1
ATOM 568 C CA . GLN A 1 73 ? -16.501 -21.908 14.087 1.00 72.19 73 GLN A CA 1
ATOM 569 C C . GLN A 1 73 ? -16.359 -20.866 12.977 1.00 72.19 73 GLN A C 1
ATOM 571 O O . GLN A 1 73 ? -15.919 -19.741 13.189 1.00 72.19 73 GLN A O 1
ATOM 576 N N . VAL A 1 74 ? -16.714 -21.275 11.759 1.00 55.69 74 VAL A N 1
ATOM 577 C CA . VAL A 1 74 ? -16.847 -20.382 10.607 1.00 55.69 74 VAL A CA 1
ATOM 578 C C . VAL A 1 74 ? -18.189 -19.661 10.732 1.00 55.69 74 VAL A C 1
ATOM 580 O O . VAL A 1 74 ? -19.175 -20.054 10.108 1.00 55.69 74 VAL A O 1
ATOM 583 N N . ASP A 1 75 ? -18.239 -18.622 11.561 1.00 49.16 75 ASP A N 1
ATOM 584 C CA . ASP A 1 75 ? -19.350 -17.676 11.545 1.00 49.16 75 ASP A CA 1
ATOM 585 C C . ASP A 1 75 ? -19.166 -16.751 10.341 1.00 49.16 75 ASP A C 1
ATOM 587 O O . ASP A 1 75 ? -18.456 -15.749 10.373 1.00 49.16 75 ASP A O 1
ATOM 591 N N . ASN A 1 76 ? -19.818 -17.129 9.244 1.00 52.53 76 ASN A N 1
ATOM 592 C CA . ASN A 1 76 ? -19.760 -16.471 7.938 1.00 52.53 76 ASN A CA 1
ATOM 593 C C . ASN A 1 76 ? -20.340 -15.035 7.919 1.00 52.53 76 ASN A C 1
ATOM 595 O O . ASN A 1 76 ? -20.476 -14.462 6.842 1.00 52.53 76 ASN A O 1
ATOM 599 N N . GLU A 1 77 ? -20.721 -14.459 9.067 1.00 49.94 77 GLU A N 1
ATOM 600 C CA . GLU A 1 77 ? -21.468 -13.192 9.131 1.00 49.94 77 GLU A CA 1
ATOM 601 C C . GLU A 1 77 ? -20.994 -12.201 10.222 1.00 49.94 77 GLU A C 1
ATOM 603 O O . GLU A 1 77 ? -21.382 -11.036 10.170 1.00 49.94 77 GLU A O 1
ATOM 608 N N . GLU A 1 78 ? -20.120 -12.575 11.172 1.00 45.62 78 GLU A N 1
ATOM 609 C CA . GLU A 1 78 ? -19.710 -11.662 12.268 1.00 45.62 78 GLU A CA 1
ATOM 610 C C . GLU A 1 78 ? -18.317 -11.014 12.099 1.00 45.62 78 GLU A C 1
ATOM 612 O O . GLU A 1 78 ? -18.051 -9.960 12.695 1.00 45.62 78 GLU A O 1
ATOM 617 N N . GLU A 1 79 ? -17.440 -11.564 11.249 1.00 47.44 79 GLU A N 1
ATOM 618 C CA . GLU A 1 79 ? -16.072 -11.044 11.056 1.00 47.44 79 GLU A CA 1
ATOM 619 C C . GLU A 1 79 ? -16.008 -9.670 10.364 1.00 47.44 79 GLU A C 1
ATOM 621 O O . GLU A 1 79 ? -15.030 -8.938 10.542 1.00 47.44 79 GLU A O 1
ATOM 626 N N . GLU A 1 80 ? -17.050 -9.256 9.633 1.00 47.94 80 GLU A N 1
ATOM 627 C CA . GLU A 1 80 ? -17.065 -7.943 8.968 1.00 47.94 80 GLU A CA 1
ATOM 628 C C . GLU A 1 80 ? -17.109 -6.772 9.965 1.00 47.94 80 GLU A C 1
ATOM 630 O O . GLU A 1 80 ? -16.604 -5.686 9.675 1.00 47.94 80 GLU A O 1
ATOM 635 N N . SER A 1 81 ? -17.656 -6.980 11.168 1.00 50.06 81 SER A N 1
ATOM 636 C CA . SER A 1 81 ? -17.881 -5.890 12.129 1.00 50.06 81 SER A CA 1
ATOM 637 C C . SER A 1 81 ? -16.744 -5.689 13.138 1.00 50.06 81 SER A C 1
ATOM 639 O O . SER A 1 81 ? -16.526 -4.571 13.609 1.00 50.06 81 SER A O 1
ATOM 641 N N . GLN A 1 82 ? -15.973 -6.734 13.460 1.00 50.34 82 GLN A N 1
ATOM 642 C CA . GLN A 1 82 ? -14.982 -6.684 14.549 1.00 50.34 82 GLN A CA 1
ATOM 643 C C . GLN A 1 82 ? -13.621 -6.087 14.138 1.00 50.34 82 GLN A C 1
ATOM 645 O O . GLN A 1 82 ? -12.766 -5.843 14.992 1.00 50.34 82 GLN A O 1
ATOM 650 N N . GLY A 1 83 ? -13.415 -5.805 12.847 1.00 55.94 83 GLY A N 1
ATOM 651 C CA . GLY A 1 83 ? -12.158 -5.276 12.303 1.00 55.94 83 GLY A CA 1
ATOM 652 C C . GLY A 1 83 ? -12.240 -3.875 11.692 1.00 55.94 83 GLY A C 1
ATOM 653 O O . GLY A 1 83 ? -11.216 -3.349 11.239 1.00 55.94 83 GLY A O 1
ATOM 654 N N . GLN A 1 84 ? -13.417 -3.249 11.643 1.00 62.97 84 GLN A N 1
ATOM 655 C CA . GLN A 1 84 ? -13.593 -1.977 10.943 1.00 62.97 84 GLN A CA 1
ATOM 656 C C . GLN A 1 84 ? -13.172 -0.794 11.829 1.00 62.97 84 GLN A C 1
ATOM 658 O O . GLN A 1 84 ? -13.967 -0.187 12.542 1.00 62.97 84 GLN A O 1
ATOM 663 N N . VAL A 1 85 ? -11.880 -0.460 11.787 1.00 80.88 85 VAL A N 1
ATOM 664 C CA . VAL A 1 85 ? -11.357 0.781 12.375 1.00 80.88 85 VAL A CA 1
ATOM 665 C C . VAL A 1 85 ? -11.908 1.960 11.576 1.00 80.88 85 VAL A C 1
ATOM 667 O O . VAL A 1 85 ? -11.728 2.018 10.358 1.00 80.88 85 VAL A O 1
ATOM 670 N N . GLU A 1 86 ? -12.567 2.906 12.253 1.00 88.44 86 GLU A N 1
ATOM 671 C CA . GLU A 1 86 ? -13.058 4.124 11.607 1.00 88.44 86 GLU A CA 1
ATOM 672 C C . GLU A 1 86 ? -11.919 4.804 10.836 1.00 88.44 86 GLU A C 1
ATOM 674 O O . GLU A 1 86 ? -10.846 5.066 11.381 1.00 88.44 86 GLU A O 1
ATOM 679 N N . GLY A 1 87 ? -12.155 5.104 9.558 1.00 90.69 87 GLY A N 1
ATOM 680 C CA . GLY A 1 87 ? -11.143 5.726 8.714 1.00 90.69 87 GLY A CA 1
ATOM 681 C C . GLY A 1 87 ? -10.259 4.757 7.941 1.00 90.69 87 GLY A C 1
ATOM 682 O O . GLY A 1 87 ? -9.374 5.244 7.245 1.00 90.69 87 GLY A O 1
ATOM 683 N N . ARG A 1 88 ? -10.500 3.442 8.008 1.00 93.62 88 ARG A N 1
ATOM 684 C CA . ARG A 1 88 ? -9.837 2.412 7.195 1.00 93.62 88 ARG A CA 1
ATOM 685 C C . ARG A 1 88 ? -10.847 1.647 6.341 1.00 93.62 88 ARG A C 1
ATOM 687 O O . ARG A 1 88 ? -11.941 1.334 6.797 1.00 93.62 88 ARG A O 1
ATOM 694 N N . LEU A 1 89 ? -10.450 1.312 5.119 1.00 91.62 89 LEU A N 1
ATOM 695 C CA . LEU A 1 89 ? -11.156 0.413 4.211 1.00 91.62 89 LEU A CA 1
ATOM 696 C C . LEU A 1 89 ? -10.197 -0.696 3.774 1.00 91.62 89 LEU A C 1
ATOM 698 O O . LEU A 1 89 ? -9.068 -0.398 3.387 1.00 91.62 89 LEU A O 1
ATOM 702 N N . GLY A 1 90 ? -10.659 -1.945 3.800 1.00 90.50 90 GLY A N 1
ATOM 703 C CA . GLY A 1 90 ? -9.857 -3.121 3.458 1.00 90.50 90 GLY A CA 1
ATOM 704 C C . GLY A 1 90 ? -9.427 -3.953 4.677 1.00 90.50 90 GLY A C 1
ATOM 705 O O . GLY A 1 90 ? -9.834 -3.654 5.806 1.00 90.50 90 GLY A O 1
ATOM 706 N N . PRO A 1 91 ? -8.636 -5.017 4.451 1.00 90.69 91 PRO A N 1
ATOM 707 C CA . PRO A 1 91 ? -8.235 -5.970 5.485 1.00 90.69 91 PRO A CA 1
ATOM 708 C C . PRO A 1 91 ? -7.431 -5.336 6.628 1.00 90.69 91 PRO A C 1
ATOM 710 O O . PRO A 1 91 ? -6.757 -4.322 6.458 1.00 90.69 91 PRO A O 1
ATOM 713 N N . SER A 1 92 ? -7.447 -5.962 7.813 1.00 87.69 92 SER A N 1
ATOM 714 C CA . SER A 1 92 ? -6.623 -5.477 8.933 1.00 87.69 92 SER A CA 1
ATOM 715 C C . SER A 1 92 ? -5.125 -5.706 8.716 1.00 87.69 92 SER A C 1
ATOM 717 O O . SER A 1 92 ? -4.319 -4.907 9.193 1.00 87.69 92 SER A O 1
ATOM 719 N N . THR A 1 93 ? -4.759 -6.782 8.017 1.00 91.31 93 THR A N 1
ATOM 720 C CA . THR A 1 93 ? -3.380 -7.053 7.600 1.00 91.31 93 THR A CA 1
ATOM 721 C C . THR A 1 93 ? -3.150 -6.397 6.246 1.00 91.31 93 THR A C 1
ATOM 723 O O . THR A 1 93 ? -3.731 -6.809 5.242 1.00 91.31 93 THR A O 1
ATOM 726 N N . VAL A 1 94 ? -2.322 -5.356 6.229 1.00 94.75 94 VAL A N 1
ATOM 727 C CA . VAL A 1 94 ? -2.014 -4.592 5.018 1.00 94.75 94 VAL A CA 1
ATOM 728 C C . VAL A 1 94 ? -0.866 -5.266 4.277 1.00 94.75 94 VAL A C 1
ATOM 730 O O . VAL A 1 94 ? 0.187 -5.501 4.863 1.00 94.75 94 VAL A O 1
ATOM 733 N N . VAL A 1 95 ? -1.069 -5.538 2.991 1.00 96.56 95 VAL A N 1
ATOM 734 C CA . VAL A 1 95 ? -0.056 -6.089 2.078 1.00 96.56 95 VAL A CA 1
ATOM 735 C C . VAL A 1 95 ? -0.090 -5.337 0.749 1.00 96.56 95 VAL A C 1
ATOM 737 O O . VAL A 1 95 ? -0.949 -4.472 0.549 1.00 96.56 95 VAL A O 1
ATOM 740 N N . LEU A 1 96 ? 0.830 -5.646 -0.161 1.00 96.75 96 LEU A N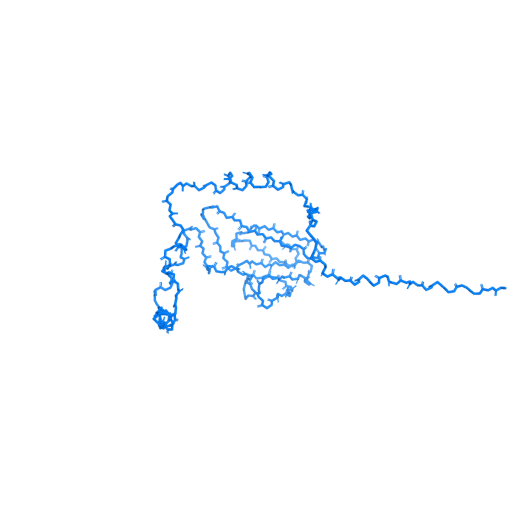 1
ATOM 741 C CA . LEU A 1 96 ? 0.827 -5.123 -1.525 1.00 96.75 96 LEU A CA 1
ATOM 742 C C . LEU A 1 96 ? -0.224 -5.842 -2.386 1.00 96.75 96 LEU A C 1
ATOM 744 O O . LEU A 1 96 ? -0.298 -7.072 -2.424 1.00 96.75 96 LEU A O 1
ATOM 748 N N . ASP A 1 97 ? -1.049 -5.070 -3.092 1.00 94.50 97 ASP A N 1
ATOM 749 C CA . ASP A 1 97 ? -2.092 -5.593 -3.973 1.00 94.50 97 ASP A CA 1
ATOM 750 C C . ASP A 1 97 ? -1.512 -5.947 -5.348 1.00 94.50 97 ASP A C 1
ATOM 752 O O . ASP A 1 97 ? -1.487 -5.142 -6.282 1.00 94.50 97 ASP A O 1
ATOM 756 N N . HIS A 1 98 ? -1.067 -7.196 -5.458 1.00 91.12 98 HIS A N 1
ATOM 757 C CA . HIS A 1 98 ? -0.561 -7.797 -6.690 1.00 91.12 98 HIS A CA 1
ATOM 758 C C . HIS A 1 98 ? -1.671 -8.314 -7.628 1.00 91.12 98 HIS A C 1
ATOM 760 O O . HIS A 1 98 ? -1.363 -8.892 -8.667 1.00 91.12 98 HIS A O 1
ATOM 766 N N . THR A 1 99 ? -2.953 -8.156 -7.275 1.00 88.44 99 THR A N 1
ATOM 767 C CA . THR A 1 99 ? -4.078 -8.693 -8.066 1.00 88.44 99 THR A CA 1
ATOM 768 C C . THR A 1 99 ? -4.694 -7.654 -8.996 1.00 88.44 99 THR A C 1
ATOM 770 O O . THR A 1 99 ? -5.013 -7.965 -10.141 1.00 88.44 99 THR A O 1
ATOM 773 N N . GLY A 1 100 ? -4.831 -6.413 -8.530 1.00 81.19 100 GLY A N 1
ATOM 774 C CA . GLY A 1 100 ? -5.377 -5.308 -9.328 1.00 81.19 100 GLY A CA 1
ATOM 775 C C . GLY A 1 100 ? -4.856 -3.929 -8.929 1.00 81.19 100 GLY A C 1
ATOM 776 O O . GLY A 1 100 ? -5.223 -2.916 -9.528 1.00 81.19 100 GLY A O 1
ATOM 777 N N . GLY A 1 101 ? -3.993 -3.869 -7.919 1.00 79.56 101 GLY A N 1
ATOM 778 C CA . GLY A 1 101 ? -3.455 -2.633 -7.374 1.00 79.56 101 GLY A CA 1
ATOM 779 C C . GLY A 1 101 ? -2.178 -2.153 -8.049 1.00 79.56 101 GLY A C 1
ATOM 780 O O . GLY A 1 101 ? -1.620 -1.163 -7.570 1.00 79.56 101 GLY A O 1
ATOM 781 N N . PHE A 1 102 ? -1.722 -2.807 -9.121 1.00 89.12 102 PHE A N 1
ATOM 782 C CA . PHE A 1 102 ? -0.414 -2.560 -9.719 1.00 89.12 102 PHE A CA 1
ATOM 783 C C . PHE A 1 102 ? -0.448 -2.261 -11.221 1.00 89.12 102 PHE A C 1
ATOM 785 O O . PHE A 1 102 ? -1.370 -2.651 -11.930 1.00 89.12 102 PHE A O 1
ATOM 792 N N . GLU A 1 103 ? 0.597 -1.580 -11.680 1.00 90.56 103 GLU A N 1
ATOM 793 C CA . GLU A 1 103 ? 0.895 -1.283 -13.077 1.00 90.56 103 GLU A CA 1
ATOM 794 C C . GLU A 1 103 ? 2.388 -1.517 -13.349 1.00 90.56 103 GLU A C 1
ATOM 796 O O . GLU A 1 103 ? 3.241 -1.250 -12.497 1.00 90.56 103 GLU A O 1
ATOM 801 N N . GLY A 1 104 ? 2.714 -1.987 -14.555 1.00 89.81 104 GLY A N 1
ATOM 802 C CA . GLY A 1 104 ? 4.085 -2.327 -14.955 1.00 89.81 104 GLY A CA 1
ATOM 803 C C . GLY A 1 104 ? 4.510 -3.756 -14.596 1.00 89.81 104 GLY A C 1
ATOM 804 O O . GLY A 1 104 ? 3.688 -4.604 -14.254 1.00 89.81 104 GLY A O 1
ATOM 805 N N . LEU A 1 105 ? 5.812 -4.043 -14.723 1.00 91.06 105 LEU A N 1
ATOM 806 C CA . LEU A 1 105 ? 6.379 -5.360 -14.411 1.00 91.06 105 LEU A CA 1
ATOM 807 C C . LEU A 1 105 ? 7.047 -5.320 -13.038 1.00 91.06 105 LEU A C 1
ATOM 809 O O . LEU A 1 105 ? 8.102 -4.701 -12.868 1.00 91.06 105 LEU A O 1
ATOM 813 N N . LEU A 1 106 ? 6.434 -6.011 -12.081 1.00 93.31 106 LEU A N 1
ATOM 814 C CA . LEU A 1 106 ? 6.871 -6.080 -10.693 1.00 93.31 106 LEU A CA 1
ATOM 815 C C . LEU A 1 106 ? 7.083 -7.537 -10.285 1.00 93.31 106 LEU A C 1
ATOM 817 O O . LEU A 1 106 ? 6.287 -8.407 -10.636 1.00 93.31 106 LEU A O 1
ATOM 821 N N . LEU A 1 107 ? 8.145 -7.790 -9.526 1.00 93.88 107 LEU A N 1
ATOM 822 C CA . LEU A 1 107 ? 8.317 -9.035 -8.784 1.00 93.88 107 LEU A CA 1
ATOM 823 C C . LEU A 1 107 ? 7.924 -8.768 -7.337 1.00 93.88 107 LEU A C 1
ATOM 825 O O . LEU A 1 107 ? 8.467 -7.851 -6.725 1.00 93.88 107 LEU A O 1
ATOM 829 N N . VAL A 1 108 ? 6.972 -9.537 -6.822 1.00 95.56 108 VAL A N 1
ATOM 830 C CA . VAL A 1 108 ? 6.447 -9.409 -5.459 1.00 95.56 108 VAL A CA 1
ATOM 831 C C . VAL A 1 108 ? 6.823 -10.672 -4.689 1.00 95.56 108 VAL A C 1
ATOM 833 O O . VAL A 1 108 ? 6.734 -11.766 -5.247 1.00 95.56 108 VAL A O 1
ATOM 836 N N . ASP A 1 109 ? 7.267 -10.513 -3.444 1.00 96.25 109 ASP A N 1
ATOM 837 C CA . ASP A 1 109 ? 7.633 -11.632 -2.569 1.00 96.25 109 ASP A CA 1
ATOM 838 C C . ASP A 1 109 ? 6.399 -12.455 -2.155 1.00 96.25 109 ASP A C 1
ATOM 840 O O . ASP A 1 109 ? 5.271 -11.960 -2.177 1.00 96.25 109 ASP A O 1
ATOM 844 N N . ASP A 1 110 ? 6.603 -13.706 -1.727 1.00 96.19 110 ASP A N 1
ATOM 845 C CA . ASP A 1 110 ? 5.513 -14.623 -1.345 1.00 96.19 110 ASP A CA 1
ATOM 846 C C . ASP A 1 110 ? 4.664 -14.103 -0.168 1.00 96.19 110 ASP A C 1
ATOM 848 O O . ASP A 1 110 ? 3.482 -14.430 -0.055 1.00 96.19 110 ASP A O 1
ATOM 852 N N . ASP A 1 111 ? 5.256 -13.290 0.714 1.00 95.81 111 ASP A N 1
ATOM 853 C CA . ASP A 1 111 ? 4.564 -12.655 1.842 1.00 95.81 111 ASP A CA 1
ATOM 854 C C . ASP A 1 111 ? 3.840 -11.351 1.465 1.00 95.81 111 ASP A C 1
ATOM 856 O O . ASP A 1 111 ? 3.137 -10.773 2.296 1.00 95.81 111 ASP A O 1
ATOM 860 N N . LEU A 1 112 ? 3.978 -10.909 0.208 1.00 96.75 112 LEU A N 1
ATOM 861 C CA . LEU A 1 112 ? 3.387 -9.697 -0.354 1.00 96.75 112 LEU A CA 1
ATOM 862 C C . LEU A 1 112 ? 3.825 -8.393 0.339 1.00 96.75 112 LEU A C 1
ATOM 864 O O . LEU A 1 112 ? 3.114 -7.386 0.259 1.00 96.75 112 LEU A O 1
ATOM 868 N N . LEU A 1 113 ? 4.979 -8.384 1.015 1.00 96.38 113 LEU A N 1
ATOM 869 C CA . LEU A 1 113 ? 5.535 -7.198 1.682 1.00 96.38 113 LEU A CA 1
ATOM 870 C C . LEU A 1 113 ? 6.744 -6.605 0.949 1.00 96.38 113 LEU A C 1
ATOM 872 O O . LEU A 1 113 ? 7.048 -5.423 1.127 1.00 96.38 113 LEU A O 1
ATOM 876 N N . GLY A 1 114 ? 7.417 -7.396 0.114 1.00 96.19 114 GLY A N 1
ATOM 877 C CA . GLY A 1 114 ? 8.521 -6.953 -0.733 1.00 96.19 114 GLY A CA 1
ATOM 878 C C . GLY A 1 114 ? 8.120 -6.807 -2.198 1.00 96.19 114 GLY A C 1
ATOM 879 O O . GLY A 1 114 ? 7.318 -7.579 -2.724 1.00 96.19 114 GLY A O 1
ATOM 880 N N . VAL A 1 115 ? 8.691 -5.804 -2.870 1.00 95.69 115 VAL A N 1
ATOM 881 C CA . VAL A 1 115 ? 8.517 -5.596 -4.312 1.00 95.69 115 VAL A CA 1
ATOM 882 C C . VAL A 1 115 ? 9.799 -5.092 -4.967 1.00 95.69 115 VAL A C 1
ATOM 884 O O . VAL A 1 115 ? 10.511 -4.249 -4.417 1.00 95.69 115 VAL A O 1
ATOM 887 N N . ILE A 1 116 ? 10.076 -5.589 -6.171 1.00 94.25 116 ILE A N 1
ATOM 888 C CA . ILE A 1 116 ? 11.169 -5.149 -7.039 1.00 94.25 116 ILE A CA 1
ATOM 889 C C . ILE A 1 116 ? 10.589 -4.744 -8.396 1.00 94.25 116 ILE A C 1
ATOM 891 O O . ILE A 1 116 ? 9.950 -5.543 -9.083 1.00 94.25 116 ILE A O 1
ATOM 895 N N . GLY A 1 117 ? 10.841 -3.498 -8.798 1.00 92.12 117 GLY A N 1
ATOM 896 C CA . GLY A 1 117 ? 10.493 -3.004 -10.128 1.00 92.12 117 GLY A CA 1
ATOM 897 C C . GLY A 1 117 ? 11.447 -3.527 -11.201 1.00 92.12 117 GLY A C 1
ATOM 898 O O . GLY A 1 117 ? 12.663 -3.416 -11.058 1.00 92.12 117 GLY A O 1
ATOM 899 N N . HIS A 1 118 ? 10.896 -4.081 -12.283 1.00 90.62 118 HIS A N 1
ATOM 900 C CA . HIS A 1 118 ? 11.649 -4.565 -13.451 1.00 90.62 118 HIS A CA 1
ATOM 901 C C . HIS A 1 118 ? 11.376 -3.767 -14.733 1.00 90.62 118 HIS A C 1
ATOM 903 O O . HIS A 1 118 ? 12.008 -3.996 -15.765 1.00 90.62 118 HIS A O 1
ATOM 909 N N . SER A 1 119 ? 10.428 -2.841 -14.675 1.00 85.88 119 SER A N 1
ATOM 910 C CA . SER A 1 119 ? 10.035 -1.936 -15.748 1.00 85.88 119 SER A CA 1
ATOM 911 C C . SER A 1 119 ? 10.560 -0.518 -15.435 1.00 85.88 119 SER A C 1
ATOM 913 O O . SER A 1 119 ? 10.916 -0.255 -14.292 1.00 85.88 119 SER A O 1
ATOM 915 N N . ASN A 1 120 ? 10.634 0.393 -16.418 1.00 85.06 120 ASN A N 1
ATOM 916 C CA . ASN A 1 120 ? 11.031 1.800 -16.217 1.00 85.06 120 ASN A CA 1
ATOM 917 C C . ASN A 1 120 ? 10.331 2.441 -15.007 1.00 85.06 120 ASN A C 1
ATOM 919 O O . ASN A 1 120 ? 10.982 2.757 -14.015 1.00 85.06 120 ASN A O 1
ATOM 923 N N . PHE A 1 121 ? 9.004 2.562 -15.082 1.00 87.56 121 PHE A N 1
ATOM 924 C CA . PHE A 1 121 ? 8.146 2.841 -13.938 1.00 87.56 121 PHE A CA 1
ATOM 925 C C . PHE A 1 121 ? 7.190 1.670 -13.734 1.00 87.56 121 PHE A C 1
ATOM 927 O O . PHE A 1 121 ? 6.677 1.078 -14.695 1.00 87.56 121 PHE A O 1
ATOM 934 N N . GLY A 1 122 ? 7.032 1.290 -12.473 1.00 91.56 122 GLY A N 1
ATOM 935 C CA . GLY A 1 122 ? 6.080 0.299 -12.009 1.00 91.56 122 GLY A CA 1
ATOM 936 C C . GLY A 1 122 ? 5.544 0.772 -10.668 1.00 91.56 122 GLY A C 1
ATOM 937 O O . GLY A 1 122 ? 6.318 1.202 -9.811 1.00 91.56 122 GLY A O 1
ATOM 938 N N . THR A 1 123 ? 4.230 0.712 -10.508 1.00 93.44 123 THR A N 1
ATOM 939 C CA . THR A 1 123 ? 3.543 1.229 -9.325 1.00 93.44 123 THR A CA 1
ATOM 940 C C . THR A 1 123 ? 2.702 0.121 -8.730 1.00 93.44 123 THR A C 1
ATOM 942 O O . THR A 1 123 ? 2.042 -0.612 -9.457 1.00 93.44 123 THR A O 1
ATOM 945 N N . ILE A 1 124 ? 2.702 0.000 -7.407 1.00 94.75 124 ILE A N 1
ATOM 946 C CA . ILE A 1 124 ? 1.841 -0.925 -6.674 1.00 94.75 124 ILE A CA 1
ATOM 947 C C . ILE A 1 124 ? 1.232 -0.210 -5.479 1.00 94.75 124 ILE A C 1
ATOM 949 O O . ILE A 1 124 ? 1.881 0.601 -4.817 1.00 94.75 124 ILE A O 1
ATOM 953 N N . ARG A 1 125 ? -0.041 -0.492 -5.225 1.00 95.38 125 ARG A N 1
ATOM 954 C CA . ARG A 1 125 ? -0.787 0.010 -4.072 1.00 95.38 125 ARG A CA 1
ATOM 955 C C . ARG A 1 125 ? -0.884 -1.066 -2.999 1.00 95.38 125 ARG A C 1
ATOM 957 O O . ARG A 1 125 ? -0.723 -2.252 -3.274 1.00 95.38 125 ARG A O 1
ATOM 964 N N . SER A 1 126 ? -1.161 -0.650 -1.770 1.00 95.62 126 SER A N 1
ATOM 965 C CA . SER A 1 126 ? -1.530 -1.581 -0.708 1.00 95.62 126 SER A CA 1
ATOM 966 C C . SER A 1 126 ? -2.991 -2.025 -0.845 1.00 95.62 126 SER A C 1
ATOM 968 O O . SER A 1 126 ? -3.798 -1.378 -1.512 1.00 95.62 126 SER A O 1
ATOM 970 N N . THR A 1 127 ? -3.359 -3.098 -0.149 1.00 95.19 127 THR A N 1
ATOM 971 C CA . THR A 1 127 ? -4.734 -3.625 -0.079 1.00 95.19 127 THR A CA 1
ATOM 972 C C . THR A 1 127 ? -5.689 -2.774 0.762 1.00 95.19 127 THR A C 1
ATOM 974 O O . THR A 1 127 ? -6.858 -3.123 0.919 1.00 95.19 127 THR A O 1
ATOM 977 N N . THR A 1 128 ? -5.205 -1.682 1.362 1.00 94.00 128 THR A N 1
ATOM 978 C CA . THR A 1 128 ? -5.938 -0.903 2.367 1.00 94.00 128 THR A CA 1
ATOM 979 C C . THR A 1 128 ? -5.895 0.585 2.055 1.00 94.00 128 THR A C 1
ATOM 981 O O . THR A 1 128 ? -4.837 1.154 1.801 1.00 94.00 128 THR A O 1
ATOM 984 N N . CYS A 1 129 ? -7.051 1.235 2.154 1.00 93.88 129 CYS A N 1
ATOM 985 C CA . CYS A 1 129 ? -7.209 2.676 2.003 1.00 93.88 129 CYS A CA 1
ATOM 986 C C . CYS A 1 129 ? -7.541 3.317 3.356 1.00 93.88 129 CYS A C 1
ATOM 988 O O . CYS A 1 129 ? -8.228 2.719 4.185 1.00 93.88 129 CYS A O 1
ATOM 990 N N . VAL A 1 130 ? -7.080 4.547 3.578 1.00 94.94 130 VAL A N 1
ATOM 991 C CA . VAL A 1 130 ? -7.373 5.319 4.790 1.00 94.94 130 VAL A CA 1
ATOM 992 C C . VAL A 1 130 ? -8.001 6.666 4.430 1.00 94.94 130 VAL A C 1
ATOM 994 O O . VAL A 1 130 ? -7.555 7.333 3.502 1.00 94.94 130 VAL A O 1
ATOM 997 N N . TYR A 1 131 ? -9.050 7.070 5.150 1.00 93.12 131 TYR A N 1
ATOM 998 C CA . TYR A 1 131 ? -9.827 8.289 4.868 1.00 93.12 131 TYR A CA 1
ATOM 999 C C . TYR A 1 131 ? -10.066 9.184 6.092 1.00 93.12 131 TYR A C 1
ATOM 1001 O O . TYR A 1 131 ? -10.511 10.322 5.947 1.00 93.12 131 TYR A O 1
ATOM 1009 N N . LYS A 1 132 ? -9.787 8.697 7.305 1.00 92.56 132 LYS A N 1
ATOM 1010 C CA . LYS A 1 132 ? -9.928 9.465 8.551 1.00 92.56 132 LYS A CA 1
ATOM 1011 C C . LYS A 1 132 ? -8.913 8.978 9.581 1.00 92.56 132 LYS A C 1
ATOM 1013 O O . LYS A 1 132 ? -8.550 7.809 9.579 1.00 92.56 132 LYS A O 1
ATOM 1018 N N . GLY A 1 133 ? -8.468 9.866 10.467 1.00 89.81 133 GLY A N 1
ATOM 1019 C CA . GLY A 1 133 ? -7.519 9.543 11.536 1.00 89.81 133 GLY A CA 1
ATOM 1020 C C . GLY A 1 133 ? -6.070 9.875 11.181 1.00 89.81 133 GLY A C 1
ATOM 1021 O O . GLY A 1 133 ? -5.802 10.635 10.251 1.00 89.81 133 GLY A O 1
ATOM 1022 N N . LYS A 1 134 ? -5.136 9.341 11.970 1.00 91.44 134 LYS A N 1
ATOM 1023 C CA . LYS A 1 134 ? -3.692 9.527 11.792 1.00 91.44 134 LYS A CA 1
ATOM 1024 C C . LYS A 1 134 ? -3.065 8.168 11.519 1.00 91.44 134 LYS A C 1
ATOM 1026 O O . LYS A 1 134 ? -3.269 7.245 12.299 1.00 91.44 134 LYS A O 1
ATOM 1031 N N . TRP A 1 135 ? -2.295 8.072 10.442 1.00 90.94 135 TRP A N 1
ATOM 1032 C CA . TRP A 1 135 ? -1.733 6.815 9.955 1.00 90.94 135 TRP A CA 1
ATOM 1033 C C . TRP A 1 135 ? -0.243 6.968 9.675 1.00 90.94 135 TRP A C 1
ATOM 1035 O O . TRP A 1 135 ? 0.223 8.051 9.319 1.00 90.94 135 TRP A O 1
ATOM 1045 N N . VAL A 1 136 ? 0.493 5.873 9.836 1.00 93.75 136 VAL A N 1
ATOM 1046 C CA . VAL A 1 136 ? 1.918 5.762 9.522 1.00 93.75 136 VAL A CA 1
ATOM 1047 C C . VAL A 1 136 ? 2.166 4.421 8.847 1.00 93.75 136 VAL A C 1
ATOM 1049 O O . VAL A 1 136 ? 1.464 3.448 9.117 1.00 93.75 136 VAL A O 1
ATOM 1052 N N . TYR A 1 137 ? 3.157 4.389 7.971 1.00 94.56 137 TYR A N 1
ATOM 1053 C CA . TYR A 1 137 ? 3.722 3.175 7.408 1.00 94.56 137 TYR A CA 1
ATOM 1054 C C . TYR A 1 137 ? 5.240 3.341 7.357 1.00 94.56 137 TYR A C 1
ATOM 1056 O O . TYR A 1 137 ? 5.752 4.464 7.364 1.00 94.56 137 TYR A O 1
ATOM 1064 N N . GLU A 1 138 ? 5.948 2.223 7.308 1.00 94.62 138 GLU A N 1
ATOM 1065 C CA . GLU A 1 138 ? 7.400 2.179 7.187 1.00 94.62 138 GLU A CA 1
ATOM 1066 C C . GLU A 1 138 ? 7.769 1.436 5.905 1.00 94.62 138 GLU A C 1
ATOM 1068 O O . GLU A 1 138 ? 7.050 0.535 5.474 1.00 94.62 138 GLU A O 1
ATOM 1073 N N . VAL A 1 139 ? 8.881 1.826 5.284 1.00 95.69 139 VAL A N 1
ATOM 1074 C CA . VAL A 1 139 ? 9.401 1.173 4.078 1.00 95.69 139 VAL A CA 1
ATOM 1075 C C . VAL A 1 139 ? 10.895 0.963 4.240 1.00 95.69 139 VAL A C 1
ATOM 1077 O O . VAL A 1 139 ? 11.630 1.898 4.567 1.00 95.69 139 VAL A O 1
ATOM 1080 N N . LEU A 1 140 ? 11.347 -0.262 3.984 1.00 95.75 140 LEU A N 1
ATOM 1081 C CA . LEU A 1 140 ? 12.761 -0.597 3.912 1.00 95.75 140 LEU A CA 1
ATOM 1082 C C . LEU A 1 140 ? 13.233 -0.518 2.457 1.00 95.75 140 LEU A C 1
ATOM 1084 O O . LEU A 1 140 ? 12.720 -1.219 1.590 1.00 95.75 140 LEU A O 1
ATOM 1088 N N . ILE A 1 141 ? 14.239 0.316 2.196 1.00 95.25 141 ILE A N 1
ATOM 1089 C CA . ILE A 1 141 ? 14.855 0.426 0.871 1.00 95.25 141 ILE A CA 1
ATOM 1090 C C . ILE A 1 141 ? 16.016 -0.567 0.782 1.00 95.25 141 ILE A C 1
ATOM 1092 O O . ILE A 1 141 ? 17.063 -0.368 1.399 1.00 95.25 141 ILE A O 1
ATOM 1096 N N . SER A 1 142 ? 15.822 -1.627 -0.002 1.00 91.81 142 SER A N 1
ATOM 1097 C CA . SER A 1 142 ? 16.780 -2.737 -0.132 1.00 91.81 142 SER A CA 1
ATOM 1098 C C . SER A 1 142 ?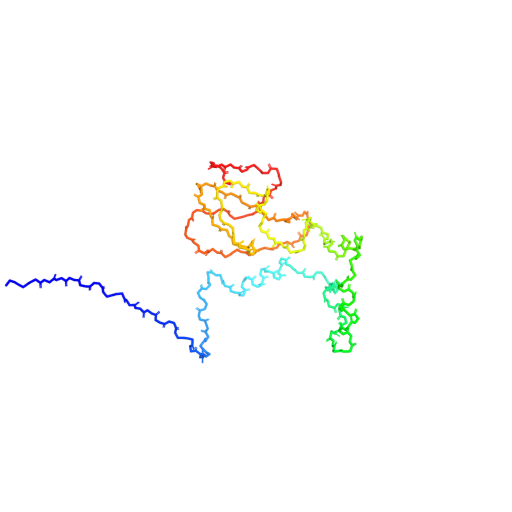 17.683 -2.640 -1.368 1.00 91.81 142 SER A C 1
ATOM 1100 O O . SER A 1 142 ? 18.679 -3.357 -1.458 1.00 91.81 142 SER A O 1
ATOM 1102 N N . SER A 1 143 ? 17.363 -1.765 -2.325 1.00 90.94 143 SER A N 1
ATOM 1103 C CA . SER A 1 143 ? 18.084 -1.618 -3.596 1.00 90.94 143 SER A CA 1
ATOM 1104 C C . SER A 1 143 ? 18.366 -0.150 -3.934 1.00 90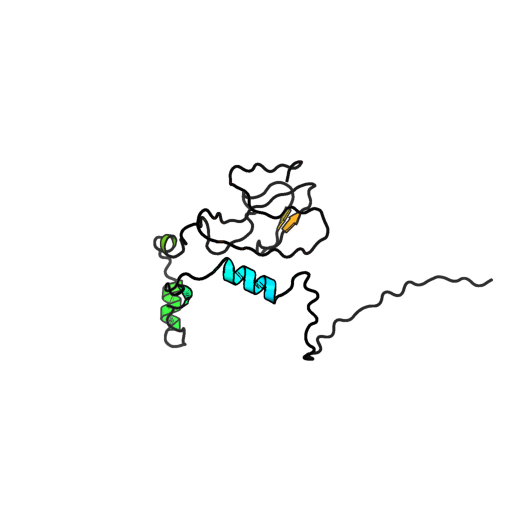.94 143 SER A C 1
ATOM 1106 O O . SER A 1 143 ? 17.820 0.773 -3.331 1.00 90.94 143 SER A O 1
ATOM 1108 N N . GLN A 1 144 ? 19.272 0.074 -4.887 1.00 90.38 144 GLN A N 1
ATOM 1109 C CA . GLN A 1 144 ? 19.534 1.402 -5.442 1.00 90.38 144 GLN A CA 1
ATOM 1110 C C . GLN A 1 144 ? 18.641 1.634 -6.662 1.00 90.38 144 GLN A C 1
ATOM 1112 O O . GLN A 1 144 ? 18.479 0.736 -7.485 1.00 90.38 144 GLN A O 1
ATOM 1117 N N . GLY A 1 145 ? 18.108 2.846 -6.807 1.00 87.25 145 GLY A N 1
ATOM 1118 C CA . GLY A 1 145 ? 17.265 3.219 -7.940 1.00 87.25 145 GLY A CA 1
ATOM 1119 C C . GLY A 1 145 ? 16.499 4.514 -7.695 1.00 87.25 145 GLY A C 1
ATOM 1120 O O . GLY A 1 145 ? 16.596 5.111 -6.621 1.00 87.25 145 GLY A O 1
ATOM 1121 N N . LEU A 1 146 ? 15.739 4.943 -8.703 1.00 87.88 146 LEU A N 1
ATOM 1122 C CA . LEU A 1 146 ? 14.744 6.002 -8.556 1.00 87.88 146 LEU A CA 1
ATOM 1123 C C . LEU A 1 146 ? 13.449 5.370 -8.052 1.00 87.88 146 LEU A C 1
ATOM 1125 O O . LEU A 1 146 ? 12.896 4.487 -8.699 1.00 87.88 146 LEU A O 1
ATOM 1129 N N . MET A 1 147 ? 12.995 5.804 -6.881 1.00 91.62 147 MET A N 1
ATOM 1130 C CA . MET A 1 147 ? 11.796 5.289 -6.226 1.00 91.62 147 MET A CA 1
ATOM 1131 C C . MET A 1 147 ? 10.960 6.465 -5.730 1.00 91.62 147 MET A C 1
ATOM 1133 O O . MET A 1 147 ? 11.495 7.386 -5.111 1.00 91.62 147 MET A O 1
ATOM 1137 N N . GLN A 1 148 ? 9.652 6.417 -5.980 1.00 91.69 148 GLN A N 1
ATOM 1138 C CA . GLN A 1 148 ? 8.672 7.342 -5.419 1.00 91.69 148 GLN A CA 1
ATOM 1139 C C . GLN A 1 148 ? 7.818 6.576 -4.410 1.00 91.69 148 GLN A C 1
ATOM 1141 O O . GLN A 1 148 ? 7.196 5.575 -4.748 1.00 91.69 148 GLN A O 1
ATOM 1146 N N . ILE A 1 149 ? 7.818 7.033 -3.159 1.00 94.50 149 ILE A N 1
ATOM 1147 C CA . ILE A 1 149 ? 7.104 6.388 -2.053 1.00 94.50 149 ILE A CA 1
ATOM 1148 C C . ILE A 1 149 ? 6.188 7.437 -1.439 1.00 94.50 149 ILE A C 1
ATOM 1150 O O . ILE A 1 149 ? 6.628 8.542 -1.116 1.00 94.50 149 ILE A O 1
ATOM 1154 N N . GLY A 1 150 ? 4.907 7.113 -1.299 1.00 95.38 150 GLY A N 1
ATOM 1155 C CA . GLY A 1 150 ? 3.936 8.085 -0.835 1.00 95.38 150 GLY A CA 1
ATOM 1156 C C . GLY A 1 150 ? 2.522 7.541 -0.738 1.00 95.38 150 GLY A C 1
ATOM 1157 O O . GLY A 1 150 ? 2.264 6.348 -0.873 1.00 95.38 150 GLY A O 1
ATOM 1158 N N . TRP A 1 151 ? 1.604 8.472 -0.510 1.00 95.44 151 TRP A N 1
ATOM 1159 C CA . TRP A 1 151 ? 0.172 8.223 -0.553 1.00 95.44 151 TRP A CA 1
ATOM 1160 C C . TRP A 1 151 ? -0.380 8.631 -1.914 1.00 95.44 151 TRP A C 1
ATOM 1162 O O . TRP A 1 151 ? 0.020 9.654 -2.468 1.00 95.44 151 TRP A O 1
ATOM 1172 N N . CYS A 1 152 ? -1.348 7.873 -2.414 1.00 93.06 152 CYS A N 1
ATOM 1173 C CA . CYS A 1 152 ? -2.108 8.225 -3.605 1.00 93.06 152 CYS A CA 1
ATOM 1174 C C . CYS A 1 152 ? -3.605 8.064 -3.342 1.00 93.06 152 CYS A C 1
ATOM 1176 O O . CYS A 1 152 ? -4.026 7.300 -2.471 1.00 93.06 152 CYS A O 1
ATOM 1178 N N . THR A 1 153 ? -4.420 8.802 -4.090 1.00 93.12 153 THR A N 1
ATOM 1179 C CA . THR A 1 153 ? -5.867 8.587 -4.096 1.00 93.12 153 THR A CA 1
ATOM 1180 C C . THR A 1 153 ? -6.217 7.506 -5.112 1.00 93.12 153 THR A C 1
ATOM 1182 O O . THR A 1 153 ? -5.466 7.222 -6.044 1.00 93.12 153 THR A O 1
ATOM 1185 N N . ILE A 1 154 ? -7.416 6.937 -4.995 1.00 87.62 154 ILE A N 1
ATOM 1186 C CA . ILE A 1 154 ? -7.911 5.953 -5.968 1.00 87.62 154 ILE A CA 1
ATOM 1187 C C . ILE A 1 154 ? -8.049 6.518 -7.394 1.00 87.62 154 ILE A C 1
ATOM 1189 O O . ILE A 1 154 ? -8.090 5.759 -8.357 1.00 87.62 154 ILE A O 1
ATOM 1193 N N . SER A 1 155 ? -8.122 7.846 -7.534 1.00 88.00 155 SER A N 1
ATOM 1194 C CA . SER A 1 155 ? -8.207 8.531 -8.825 1.00 88.00 155 SER A CA 1
ATOM 1195 C C . SER A 1 155 ? -6.858 8.690 -9.527 1.00 88.00 155 SER A C 1
ATOM 1197 O O . SER A 1 155 ? -6.849 9.058 -10.702 1.00 88.00 155 SER A O 1
ATOM 1199 N N . CYS A 1 156 ? -5.737 8.454 -8.836 1.00 89.69 156 CYS A N 1
ATOM 1200 C CA . CYS A 1 156 ? -4.416 8.471 -9.453 1.00 89.69 156 CYS A CA 1
ATOM 1201 C C . CYS A 1 156 ? -4.340 7.401 -10.546 1.00 89.69 156 CYS A C 1
ATOM 1203 O O . CYS A 1 156 ? -4.779 6.263 -10.364 1.00 89.69 156 CYS A O 1
ATOM 1205 N N . ARG A 1 157 ? -3.802 7.792 -11.701 1.00 86.44 157 ARG A N 1
ATOM 1206 C CA . ARG A 1 157 ? -3.552 6.904 -12.832 1.00 86.44 157 ARG A CA 1
ATOM 1207 C C . ARG A 1 157 ? -2.051 6.751 -12.953 1.00 86.44 157 ARG A C 1
ATOM 1209 O O . ARG A 1 157 ? -1.355 7.754 -13.037 1.00 86.44 157 ARG A O 1
ATOM 1216 N N . PHE A 1 158 ? -1.599 5.510 -12.946 1.00 86.31 158 PHE A N 1
ATOM 1217 C CA . PHE A 1 158 ? -0.199 5.168 -13.118 1.00 86.31 158 PHE A CA 1
ATOM 1218 C C . PHE A 1 158 ? -0.031 4.544 -14.489 1.00 86.31 158 PHE A C 1
ATOM 1220 O O . PHE A 1 158 ? -0.936 3.870 -14.985 1.00 86.31 158 PHE A O 1
ATOM 1227 N N . ASN A 1 159 ? 1.098 4.817 -15.122 1.00 81.19 159 ASN A N 1
ATOM 1228 C CA . ASN A 1 159 ? 1.437 4.218 -16.397 1.00 81.19 159 ASN A CA 1
ATOM 1229 C C . ASN A 1 159 ? 2.950 3.974 -16.465 1.00 81.19 159 ASN A C 1
ATOM 1231 O O . ASN A 1 159 ? 3.686 4.180 -15.505 1.00 81.19 159 ASN A O 1
ATOM 1235 N N . HIS A 1 160 ? 3.418 3.470 -17.602 1.00 73.88 160 HIS A N 1
ATOM 1236 C CA . HIS A 1 160 ? 4.815 3.078 -17.747 1.00 73.88 160 HIS A CA 1
ATOM 1237 C C . HIS A 1 160 ? 5.795 4.260 -17.901 1.00 73.88 160 HIS A C 1
ATOM 1239 O O . HIS A 1 160 ? 7.006 4.066 -17.789 1.00 73.88 160 HIS A O 1
ATOM 1245 N N . GLU A 1 161 ? 5.280 5.462 -18.165 1.00 73.81 161 GLU A N 1
ATOM 1246 C CA . GLU A 1 161 ? 6.041 6.704 -18.355 1.00 73.81 161 GLU A CA 1
ATOM 1247 C C . GLU A 1 161 ? 5.914 7.665 -17.159 1.00 73.81 161 GLU A C 1
ATOM 1249 O O . GLU A 1 161 ? 6.820 8.458 -16.911 1.00 73.81 161 GLU A O 1
ATOM 1254 N N . GLU A 1 162 ? 4.825 7.558 -16.396 1.00 71.75 162 GLU A N 1
ATOM 1255 C CA . GLU A 1 162 ? 4.488 8.389 -15.242 1.00 71.75 162 GLU A CA 1
ATOM 1256 C C . GLU A 1 162 ? 4.174 7.495 -14.031 1.00 71.75 162 GLU A C 1
ATOM 1258 O O . GLU A 1 162 ? 3.176 6.761 -14.016 1.00 71.75 162 GLU A O 1
ATOM 1263 N N . GLY A 1 163 ? 5.060 7.557 -13.031 1.00 59.41 163 GLY A N 1
ATOM 1264 C CA . GLY A 1 163 ? 4.967 6.825 -11.762 1.00 59.41 163 GLY A CA 1
ATOM 1265 C C . GLY A 1 163 ? 4.222 7.555 -10.651 1.00 59.41 163 GLY A C 1
ATOM 1266 O O . GLY A 1 163 ? 4.159 8.806 -10.657 1.00 59.41 163 GLY A O 1
#

Sequence (163 aa):
MASKGAGMSFSRKSYRLTSDAEKSRVTGIVQEKLLNDYLNRIFSSSDHVPPAATSRKPLNFQNLPEHLDQLLQVDNEEEESQGQVEGRLGPSTVVLDHTGGFEGLLLVDDDLLGVIGHSNFGTIRSTTCVYKGKWVYEVLISSQGLMQIGWCTISCRFNHEEG

InterPro domains:
  IPR013320 Concanavalin A-like lectin/glucanase domain superfamily [SSF49899] (90-159)
  IPR043136 B30.2/SPRY domain superfamily [G3DSA:2.60.120.920] (103-163)
  IPR045129 E3 ubiquitin-protein ligase RNF123/RKP/RSPRY1 [PTHR13363] (33-163)

pLDDT: mean 74.48, std 20.86, range [32.69, 96.75]

Radius of gyration: 24.19 Å; chains: 1; bounding box: 84×41×49 Å

Secondary structure (DSSP, 8-state):
----------------------------SS-HHHHHHHHHHHS---S----GGGGPPPP-TTTHHHHHHHHT---TTTTTTTT--TTEES-SS--B-TTTSEES-EEE-TTSS-EEE-SSS-EE-BS-EE-SS---------S-S--------TT----SS--